Protein AF-A0A0Q9R5E6-F1 (afdb_monomer_lite)

Sequence (77 aa):
MITLLRVHNLKKFDNTGEDLEDLISIGTIGLIKAIESFSPNKGTKLATFAARCIENEILMHLRSLKKTRKDVSLHDP

Foldseek 3Di:
DVVVLLVVLLVVCPPLPDDSVVLSVQLVVLQVVLVVPDDVVVVDDSSVSSSVSSVVSSVVVSVVVVVVVVVVVVPDD

Radius of gyration: 15.04 Å; chains: 1; bounding box: 37×27×44 Å

Secondary structure (DSSP, 8-state):
-HHHHHHHHHGGGGGG-S-HHHHHHHHHHHHHHHHHH--GGGS--HHHHHHHHHHHHHHHHHHHHHHHHHHHTT---

Structure (mmCIF, N/CA/C/O backbone):
data_AF-A0A0Q9R5E6-F1
#
_entry.id   AF-A0A0Q9R5E6-F1
#
loop_
_atom_site.group_PDB
_atom_site.id
_atom_site.type_symbol
_atom_site.label_atom_id
_atom_site.label_alt_id
_atom_site.label_comp_id
_atom_site.label_asym_id
_atom_site.label_entity_id
_atom_site.label_seq_id
_atom_site.pdbx_PDB_ins_code
_atom_site.Cartn_x
_atom_site.Cartn_y
_atom_site.Cartn_z
_atom_site.occupancy
_atom_site.B_iso_or_equiv
_atom_site.auth_seq_id
_atom_site.auth_comp_id
_atom_site.auth_asym_id
_atom_site.auth_atom_id
_atom_site.pdbx_PDB_model_num
ATOM 1 N N . MET A 1 1 ? -3.506 -12.366 8.387 1.00 55.44 1 MET A N 1
ATOM 2 C CA . MET A 1 1 ? -4.596 -11.527 7.827 1.00 55.44 1 MET A CA 1
ATOM 3 C C . MET A 1 1 ? -4.052 -10.396 6.942 1.00 55.44 1 MET A C 1
ATOM 5 O O . MET A 1 1 ? -4.524 -10.249 5.825 1.00 55.44 1 MET A O 1
ATOM 9 N N . ILE A 1 2 ? -3.018 -9.661 7.375 1.00 57.09 2 ILE A N 1
ATOM 10 C CA . ILE A 1 2 ? -2.413 -8.539 6.624 1.00 57.09 2 ILE A CA 1
ATOM 11 C C . ILE A 1 2 ? -1.691 -8.985 5.331 1.00 57.09 2 ILE A C 1
ATOM 13 O O . ILE A 1 2 ? -1.834 -8.355 4.287 1.00 57.09 2 ILE A O 1
ATOM 17 N N . THR A 1 3 ? -0.992 -10.122 5.359 1.00 60.12 3 THR A N 1
ATOM 18 C CA . THR A 1 3 ? -0.296 -10.700 4.192 1.00 60.12 3 THR A CA 1
ATOM 19 C C . THR A 1 3 ? -1.238 -11.106 3.055 1.00 60.12 3 THR A C 1
ATOM 21 O O . THR A 1 3 ? -0.893 -10.940 1.889 1.00 60.12 3 THR A O 1
ATOM 24 N N . LEU A 1 4 ? -2.453 -11.571 3.371 1.00 60.00 4 LEU A N 1
ATOM 25 C CA . LEU A 1 4 ? -3.456 -11.938 2.363 1.00 60.00 4 LEU A CA 1
ATOM 26 C C . LEU A 1 4 ? -3.997 -10.709 1.624 1.00 60.00 4 LEU A C 1
ATOM 28 O O . LEU A 1 4 ? -4.152 -10.750 0.408 1.00 60.00 4 LEU A O 1
ATOM 32 N N . LEU A 1 5 ? -4.229 -9.603 2.340 1.00 62.25 5 LEU A N 1
ATOM 33 C CA . LEU A 1 5 ? -4.727 -8.355 1.750 1.00 62.25 5 LEU A CA 1
ATOM 34 C C . LEU A 1 5 ? -3.735 -7.769 0.733 1.00 62.25 5 LEU A C 1
ATOM 36 O O . LEU A 1 5 ? -4.142 -7.216 -0.288 1.00 62.25 5 LEU A O 1
ATOM 40 N N . ARG A 1 6 ? -2.437 -7.923 1.014 1.00 58.94 6 ARG A N 1
ATOM 41 C CA . ARG A 1 6 ? -1.340 -7.464 0.162 1.00 58.94 6 ARG A CA 1
ATOM 42 C C . ARG A 1 6 ? -1.307 -8.244 -1.150 1.00 58.94 6 ARG A C 1
ATOM 44 O O . ARG A 1 6 ? -1.451 -7.653 -2.207 1.00 58.94 6 ARG A O 1
ATOM 51 N N . VAL A 1 7 ? -1.223 -9.572 -1.100 1.00 60.50 7 VAL A N 1
ATOM 52 C 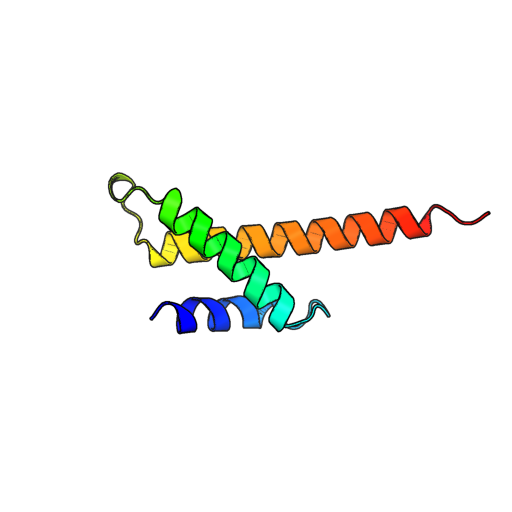CA . VAL A 1 7 ? -1.050 -10.390 -2.315 1.00 60.50 7 VAL A CA 1
ATOM 53 C C . VAL A 1 7 ? -2.307 -10.409 -3.192 1.00 60.50 7 VAL A C 1
ATOM 55 O O . VAL A 1 7 ? -2.205 -10.370 -4.415 1.00 60.50 7 VAL A O 1
ATOM 58 N N . HIS A 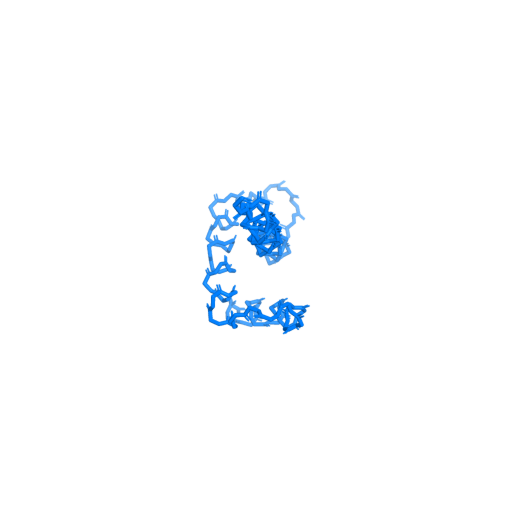1 8 ? -3.508 -10.435 -2.605 1.00 66.44 8 HIS A N 1
ATOM 59 C CA . HIS A 1 8 ? -4.738 -10.521 -3.404 1.00 66.44 8 HIS A CA 1
ATOM 60 C C . HIS A 1 8 ? -5.046 -9.252 -4.203 1.00 66.44 8 HIS A C 1
ATOM 62 O O . HIS A 1 8 ? -5.556 -9.350 -5.317 1.00 66.44 8 HIS A O 1
ATOM 68 N N . ASN A 1 9 ? -4.723 -8.070 -3.673 1.00 66.00 9 ASN A N 1
ATOM 69 C CA . ASN A 1 9 ? -4.922 -6.825 -4.414 1.00 66.00 9 ASN A CA 1
ATOM 70 C C . ASN A 1 9 ? -3.862 -6.623 -5.505 1.00 66.00 9 ASN A C 1
ATOM 72 O O . ASN A 1 9 ? -4.163 -6.012 -6.526 1.00 66.00 9 ASN A O 1
ATOM 76 N N . LEU A 1 10 ? -2.663 -7.185 -5.322 1.00 67.19 10 LEU A N 1
ATOM 77 C CA . LEU A 1 10 ? -1.541 -7.049 -6.253 1.00 67.19 10 LEU A CA 1
ATOM 78 C C . LEU A 1 10 ? -1.676 -7.892 -7.521 1.00 67.19 10 LEU A C 1
ATOM 80 O O . LEU A 1 10 ? -1.236 -7.453 -8.576 1.00 67.19 10 LEU A O 1
ATOM 84 N N . LYS A 1 11 ? -2.390 -9.024 -7.469 1.00 67.62 11 LYS A N 1
ATOM 85 C CA . LYS A 1 11 ? -2.684 -9.844 -8.663 1.00 67.62 11 LYS A CA 1
ATOM 86 C C . LYS A 1 11 ? -3.400 -9.082 -9.784 1.00 67.62 11 LYS A C 1
ATOM 88 O O . LYS A 1 11 ? -3.362 -9.498 -10.933 1.00 67.62 11 LYS A O 1
ATOM 93 N N . LYS A 1 12 ? -4.062 -7.964 -9.471 1.00 70.56 12 LYS A N 1
ATOM 94 C CA . LYS A 1 12 ? -4.716 -7.098 -10.467 1.00 70.56 12 LYS A CA 1
ATOM 95 C C . LYS A 1 12 ? -3.713 -6.313 -11.321 1.00 70.56 12 LYS A C 1
ATOM 97 O O . LYS A 1 12 ? -4.076 -5.827 -12.388 1.00 70.56 12 LYS A O 1
ATOM 102 N N . PHE A 1 13 ? -2.477 -6.182 -10.844 1.00 66.75 13 PHE A N 1
ATOM 103 C CA . PHE A 1 13 ? -1.405 -5.402 -11.457 1.00 66.75 13 PHE A CA 1
ATOM 104 C C . PHE A 1 13 ? -0.334 -6.280 -12.112 1.00 66.75 13 PHE A C 1
ATOM 106 O O . PHE A 1 13 ? 0.624 -5.753 -12.652 1.00 66.75 13 PHE A O 1
ATOM 113 N N . ASP A 1 14 ? -0.526 -7.599 -12.155 1.00 67.56 14 ASP A N 1
ATOM 114 C CA . ASP A 1 14 ? 0.426 -8.552 -12.753 1.00 67.56 14 ASP A CA 1
ATOM 115 C C . ASP A 1 14 ? 0.722 -8.245 -14.240 1.00 67.56 14 ASP A C 1
ATOM 117 O O . ASP A 1 14 ? 1.810 -8.483 -14.752 1.00 67.56 14 ASP A O 1
ATOM 121 N N . ASN A 1 15 ? -0.230 -7.613 -14.936 1.00 66.06 15 ASN A N 1
ATOM 122 C CA . ASN A 1 15 ? -0.098 -7.212 -16.341 1.00 66.06 15 ASN A CA 1
ATOM 123 C C . ASN A 1 15 ? 0.616 -5.863 -16.560 1.00 66.06 15 ASN A C 1
ATOM 125 O O . ASN A 1 15 ? 0.636 -5.370 -17.688 1.00 66.06 15 ASN A O 1
ATOM 129 N N . THR A 1 16 ? 1.155 -5.210 -15.523 1.00 70.38 16 THR A N 1
ATOM 130 C CA . THR A 1 16 ? 1.836 -3.912 -15.694 1.00 70.38 16 THR A CA 1
ATOM 131 C C . THR A 1 16 ? 3.290 -4.039 -16.138 1.00 70.38 16 THR A C 1
ATOM 133 O O . THR A 1 16 ? 3.862 -3.032 -16.550 1.00 70.38 16 THR A O 1
ATOM 136 N N . GLY A 1 17 ? 3.865 -5.247 -16.085 1.00 74.00 17 GLY A N 1
ATOM 137 C CA . GLY A 1 17 ? 5.273 -5.505 -16.408 1.00 74.00 17 GLY A CA 1
ATOM 138 C C . GLY A 1 17 ? 6.261 -4.998 -15.352 1.00 74.00 17 GLY A C 1
ATOM 139 O O . GLY A 1 17 ? 7.442 -4.879 -15.650 1.00 74.00 17 GLY A O 1
ATOM 140 N N . GLU A 1 18 ? 5.772 -4.677 -14.151 1.00 81.62 18 GLU A N 1
ATOM 141 C CA . GLU A 1 18 ? 6.592 -4.268 -13.004 1.00 81.62 18 GLU A CA 1
ATOM 142 C C . GLU A 1 18 ? 6.879 -5.479 -12.116 1.00 81.62 18 GLU A C 1
ATOM 144 O O . GLU A 1 18 ? 6.066 -6.407 -12.065 1.00 81.62 18 GLU A O 1
ATOM 149 N N . ASP A 1 19 ? 8.007 -5.460 -11.404 1.00 84.88 19 ASP A N 1
ATOM 150 C CA . ASP A 1 19 ? 8.370 -6.550 -10.502 1.00 84.88 19 ASP A CA 1
ATOM 151 C C . ASP A 1 19 ? 7.330 -6.682 -9.380 1.00 84.88 19 ASP A C 1
ATOM 153 O O . ASP A 1 19 ? 6.930 -5.709 -8.725 1.00 84.88 19 ASP A O 1
ATOM 157 N N . LEU A 1 20 ? 6.877 -7.915 -9.150 1.00 81.69 20 LEU A N 1
ATOM 158 C CA . LEU A 1 20 ? 5.941 -8.215 -8.082 1.00 81.69 20 LEU A CA 1
ATOM 159 C C . LEU A 1 20 ? 6.503 -7.788 -6.721 1.00 81.69 20 LEU A C 1
ATOM 161 O O . LEU A 1 20 ? 5.721 -7.315 -5.899 1.00 81.69 20 LEU A O 1
ATOM 165 N N . GLU A 1 21 ? 7.814 -7.915 -6.482 1.00 84.38 21 GLU A N 1
ATOM 166 C CA . GLU A 1 21 ? 8.473 -7.497 -5.237 1.00 84.38 21 GLU A CA 1
ATOM 167 C C . GLU A 1 21 ? 8.439 -5.974 -5.027 1.00 84.38 21 GLU A C 1
ATOM 169 O O . GLU A 1 21 ? 8.207 -5.505 -3.902 1.00 84.38 21 GLU A O 1
ATOM 174 N N . ASP A 1 22 ? 8.560 -5.196 -6.102 1.00 86.25 22 ASP A N 1
ATOM 175 C CA . ASP A 1 22 ? 8.452 -3.735 -6.061 1.00 86.25 22 ASP A CA 1
ATOM 176 C C . ASP A 1 22 ? 7.018 -3.305 -5.748 1.00 86.25 22 ASP A C 1
ATOM 178 O O . ASP A 1 22 ? 6.775 -2.514 -4.829 1.00 86.25 22 ASP A O 1
ATOM 182 N N . LEU A 1 23 ? 6.034 -3.900 -6.428 1.00 86.25 23 LEU A N 1
ATOM 183 C CA . LEU A 1 23 ? 4.612 -3.666 -6.156 1.00 86.25 23 LEU A CA 1
ATOM 184 C C . LEU A 1 23 ? 4.235 -4.049 -4.714 1.00 86.25 23 LEU A C 1
ATOM 186 O O . LEU A 1 23 ? 3.467 -3.355 -4.042 1.00 86.25 23 LEU A O 1
ATOM 190 N N . ILE A 1 24 ? 4.815 -5.139 -4.216 1.00 86.25 24 ILE A N 1
ATOM 191 C CA . ILE A 1 24 ? 4.736 -5.625 -2.836 1.00 86.25 24 ILE A CA 1
ATOM 192 C C . ILE A 1 24 ? 5.288 -4.584 -1.857 1.00 86.25 24 ILE A C 1
ATOM 194 O O . ILE A 1 24 ? 4.665 -4.339 -0.815 1.00 86.25 24 ILE A O 1
ATOM 198 N N . SER A 1 25 ? 6.415 -3.951 -2.169 1.00 90.00 25 SER A N 1
ATOM 199 C CA . SER A 1 25 ? 7.038 -2.908 -1.349 1.00 90.00 25 SER A CA 1
ATOM 200 C C . SER A 1 25 ? 6.210 -1.619 -1.334 1.00 90.00 25 SER A C 1
ATOM 202 O O . SER A 1 25 ? 5.893 -1.105 -0.259 1.00 90.00 25 SER A O 1
ATOM 204 N N . ILE A 1 26 ? 5.739 -1.162 -2.496 1.00 90.62 26 ILE A N 1
ATOM 205 C CA . ILE A 1 26 ? 4.851 0.006 -2.634 1.00 90.62 26 ILE A CA 1
ATOM 206 C C . ILE A 1 26 ? 3.534 -0.214 -1.884 1.00 90.62 26 ILE A C 1
ATOM 208 O O . ILE A 1 26 ? 3.079 0.648 -1.128 1.00 90.62 26 ILE A O 1
ATOM 212 N N . GLY A 1 27 ? 2.937 -1.399 -2.025 1.00 89.75 27 GLY A N 1
ATOM 213 C CA . GLY A 1 27 ? 1.726 -1.761 -1.298 1.00 89.75 27 GLY A CA 1
ATOM 214 C C . GLY A 1 27 ? 1.922 -1.749 0.222 1.00 89.75 27 GLY A C 1
ATOM 215 O O . GLY A 1 27 ? 1.018 -1.349 0.953 1.00 89.75 27 GLY A O 1
ATOM 216 N N . THR A 1 28 ? 3.106 -2.113 0.725 1.00 89.81 28 THR A N 1
ATOM 217 C CA . THR A 1 28 ? 3.422 -1.986 2.159 1.00 89.81 28 THR A CA 1
ATOM 218 C C . THR A 1 28 ? 3.434 -0.530 2.611 1.00 89.81 28 THR A C 1
ATOM 220 O O . THR A 1 28 ? 2.871 -0.227 3.661 1.00 89.81 28 THR A O 1
ATOM 223 N N . ILE A 1 29 ? 4.001 0.381 1.816 1.00 91.88 29 ILE A N 1
ATOM 224 C CA 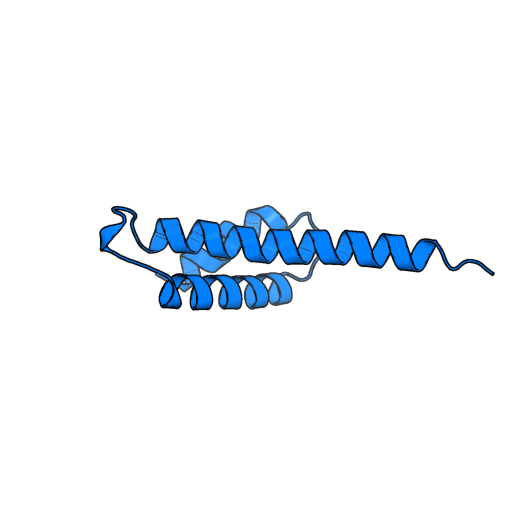. ILE A 1 29 ? 3.987 1.820 2.118 1.00 91.88 29 ILE A CA 1
ATOM 225 C C . ILE A 1 29 ? 2.538 2.328 2.190 1.00 91.88 29 ILE A C 1
ATOM 227 O O . ILE A 1 29 ? 2.158 2.987 3.160 1.00 91.88 29 ILE A O 1
ATOM 231 N N . GLY A 1 30 ? 1.697 1.957 1.218 1.00 91.00 30 GLY A N 1
ATOM 232 C CA . GLY A 1 30 ? 0.274 2.316 1.214 1.00 91.00 30 GLY A CA 1
ATOM 233 C C . GLY A 1 30 ? -0.495 1.773 2.421 1.00 91.00 30 GLY A C 1
ATOM 234 O O . GLY A 1 30 ? -1.367 2.456 2.959 1.00 91.00 30 GLY A O 1
ATOM 235 N N . LEU A 1 31 ? -0.142 0.578 2.895 1.00 89.94 31 LEU A N 1
ATOM 236 C CA . LEU A 1 31 ? -0.718 -0.006 4.103 1.00 89.94 31 LEU A CA 1
ATOM 237 C C . LEU A 1 31 ? -0.295 0.739 5.377 1.00 89.94 31 LEU A C 1
ATOM 239 O O . LEU A 1 31 ? -1.148 0.986 6.227 1.00 89.94 31 LEU A O 1
ATOM 243 N N . ILE A 1 32 ? 0.983 1.103 5.520 1.00 92.56 32 ILE A N 1
ATOM 244 C CA . ILE A 1 32 ? 1.475 1.864 6.681 1.00 92.56 32 ILE A CA 1
ATOM 245 C C . ILE A 1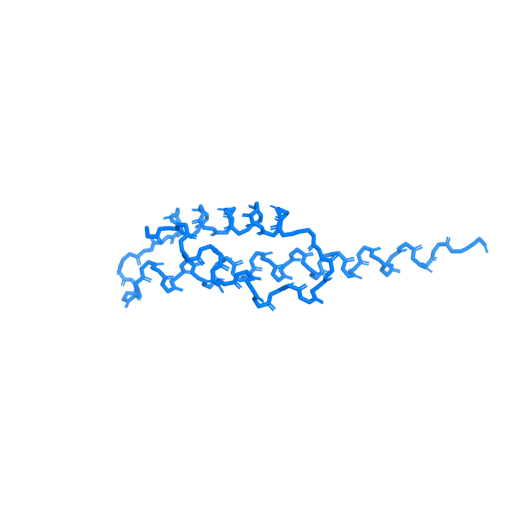 32 ? 0.725 3.195 6.773 1.00 92.56 32 ILE A C 1
ATOM 247 O O . ILE A 1 32 ? 0.100 3.480 7.793 1.00 92.56 32 ILE A O 1
ATOM 251 N N . LYS A 1 33 ? 0.663 3.941 5.663 1.00 90.88 33 LYS A N 1
ATOM 252 C CA . LYS A 1 33 ? -0.062 5.220 5.586 1.00 90.88 33 LYS A CA 1
ATOM 253 C C . LYS A 1 33 ? -1.545 5.057 5.906 1.00 90.88 33 LYS A C 1
ATOM 255 O O . LYS A 1 33 ? -2.137 5.916 6.560 1.00 90.88 33 LYS A O 1
ATOM 260 N N . ALA A 1 34 ? -2.153 3.952 5.468 1.00 91.62 34 ALA A N 1
ATOM 261 C CA . ALA A 1 34 ? -3.531 3.639 5.814 1.00 91.62 34 ALA A CA 1
ATOM 262 C C . ALA A 1 34 ? -3.715 3.419 7.314 1.00 91.62 34 ALA A C 1
ATOM 264 O O . ALA A 1 34 ? -4.675 3.933 7.869 1.00 91.62 34 ALA A O 1
ATOM 265 N N . ILE A 1 35 ? -2.822 2.673 7.967 1.00 91.06 35 ILE A N 1
ATOM 266 C CA . ILE A 1 35 ? -2.892 2.426 9.413 1.00 91.06 35 ILE A CA 1
ATOM 267 C C . ILE A 1 35 ? -2.716 3.739 10.183 1.00 91.06 35 ILE A C 1
ATOM 269 O O . ILE A 1 35 ? -3.510 4.020 11.075 1.00 91.06 35 ILE A O 1
ATOM 273 N N . GLU A 1 36 ? -1.744 4.566 9.796 1.00 92.75 36 GLU A N 1
ATOM 274 C CA . GLU A 1 36 ? -1.476 5.865 10.431 1.00 92.75 36 GLU A CA 1
ATOM 275 C C . GLU A 1 36 ? -2.628 6.863 10.252 1.00 92.75 36 GLU A C 1
ATOM 277 O O . GLU A 1 36 ? -2.944 7.625 11.162 1.00 92.75 36 GLU A O 1
ATOM 282 N N . SER A 1 37 ? -3.287 6.848 9.090 1.00 91.56 37 SER A N 1
ATOM 283 C CA . SER A 1 37 ? -4.368 7.788 8.755 1.00 91.56 37 SER A CA 1
ATOM 284 C C . SER A 1 37 ? -5.770 7.259 9.074 1.00 91.56 37 SER A C 1
ATOM 286 O O . SER A 1 37 ? -6.765 7.963 8.857 1.00 91.56 37 SER A O 1
ATOM 288 N N . PHE A 1 38 ? -5.896 6.009 9.524 1.00 93.00 38 PHE A N 1
ATOM 289 C CA . PHE A 1 38 ? -7.196 5.388 9.745 1.00 9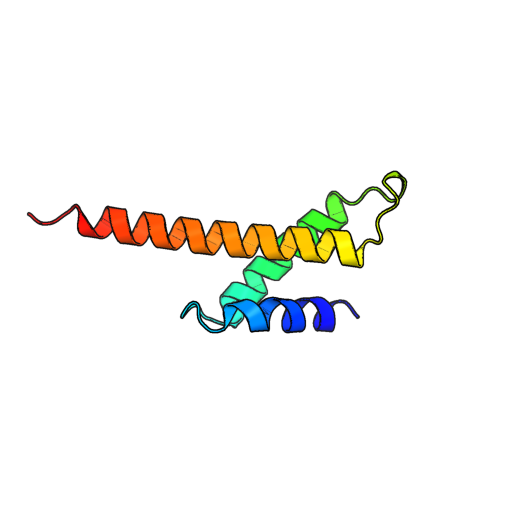3.00 38 PHE A CA 1
ATOM 290 C C . PHE A 1 38 ? -7.910 6.026 10.935 1.00 93.00 38 PHE A C 1
ATOM 292 O O . PHE A 1 38 ? -7.385 6.116 12.040 1.00 93.00 38 PHE A O 1
ATOM 299 N N . SER A 1 39 ? -9.162 6.427 10.720 1.00 91.12 39 SER A N 1
ATOM 300 C CA . SER A 1 39 ? -10.030 6.940 11.778 1.00 91.12 39 SER A CA 1
ATOM 301 C C . SER A 1 39 ? -11.253 6.029 11.921 1.00 91.12 39 SER A C 1
ATOM 303 O O . SER A 1 39 ? -12.098 6.027 11.019 1.00 91.12 39 SER A O 1
ATOM 305 N N . PRO A 1 40 ? -11.409 5.297 13.040 1.00 85.00 40 PRO A N 1
ATOM 306 C CA . PRO A 1 40 ? -12.543 4.388 13.239 1.00 85.00 40 PRO A CA 1
ATOM 307 C C . PRO A 1 40 ? -13.895 5.121 13.246 1.00 85.00 40 PRO A C 1
ATOM 309 O O . PRO A 1 40 ? -14.913 4.553 12.859 1.00 85.00 40 PRO A O 1
ATOM 312 N N . ASN A 1 41 ? -13.894 6.419 13.564 1.00 89.12 41 ASN A N 1
ATOM 313 C CA . ASN A 1 41 ? -15.084 7.274 13.577 1.00 89.12 41 ASN A CA 1
ATOM 314 C C . ASN A 1 41 ? -15.687 7.525 12.180 1.00 89.12 41 ASN A C 1
ATOM 316 O O . ASN A 1 41 ? -16.774 8.080 12.077 1.00 89.12 41 ASN A O 1
ATOM 320 N N . LYS A 1 42 ? -15.007 7.124 11.094 1.00 83.00 42 LYS A N 1
ATOM 321 C CA . LYS A 1 42 ? -15.487 7.292 9.709 1.00 83.00 42 LYS A CA 1
ATOM 322 C C . LYS A 1 42 ? -16.358 6.129 9.207 1.00 83.00 42 LYS A C 1
ATOM 324 O O . LYS A 1 42 ? -16.681 6.081 8.023 1.00 83.00 42 LYS A O 1
ATOM 329 N N . GLY A 1 43 ? -16.704 5.166 10.069 1.00 83.12 43 GLY A N 1
ATOM 330 C CA . GLY A 1 43 ? -17.665 4.094 9.760 1.00 83.12 43 GLY A CA 1
ATOM 331 C C . GLY A 1 43 ? -17.202 3.062 8.721 1.00 83.12 43 GLY A C 1
ATOM 332 O O . GLY A 1 43 ? -17.985 2.217 8.297 1.00 83.12 43 GLY A O 1
ATOM 333 N N . THR A 1 44 ? -15.936 3.101 8.301 1.00 87.56 44 THR A N 1
ATOM 334 C CA . THR A 1 44 ? -15.346 2.149 7.348 1.00 87.56 44 THR A CA 1
ATOM 335 C C . THR A 1 44 ? -14.416 1.187 8.077 1.00 87.56 44 THR A C 1
ATOM 337 O O . THR A 1 44 ? -13.652 1.593 8.948 1.00 87.56 44 THR A O 1
ATOM 340 N N . LYS A 1 45 ? -14.440 -0.099 7.709 1.00 89.06 45 LYS A N 1
ATOM 341 C CA . LYS A 1 45 ? -13.508 -1.096 8.255 1.00 89.06 45 LYS A CA 1
ATOM 342 C C . LYS A 1 45 ? -12.079 -0.793 7.793 1.00 89.06 45 LYS A C 1
ATOM 344 O O . LYS A 1 45 ? -11.867 -0.502 6.616 1.00 89.06 45 LYS A O 1
ATOM 349 N N . LEU A 1 46 ? -11.095 -0.959 8.680 1.00 86.50 46 LEU A N 1
ATOM 350 C CA . LEU A 1 46 ? -9.673 -0.746 8.369 1.00 86.50 46 LEU A CA 1
ATOM 351 C C . LEU A 1 46 ? -9.233 -1.489 7.099 1.00 86.50 46 LEU A C 1
ATOM 353 O O . LEU A 1 46 ? -8.562 -0.904 6.261 1.00 86.50 46 LEU A O 1
ATOM 357 N N . ALA A 1 47 ? -9.670 -2.737 6.905 1.00 85.81 47 ALA A N 1
ATOM 358 C CA . ALA A 1 47 ? -9.345 -3.520 5.710 1.00 85.81 47 ALA A CA 1
ATOM 359 C C . ALA A 1 47 ? -9.801 -2.849 4.399 1.00 85.81 47 ALA A C 1
ATOM 361 O O . ALA A 1 47 ? -9.070 -2.860 3.413 1.00 85.81 47 ALA A O 1
ATOM 362 N N . THR A 1 48 ? -10.986 -2.232 4.392 1.00 89.19 48 THR A N 1
ATOM 363 C CA . THR A 1 48 ? -11.527 -1.515 3.228 1.00 89.19 48 THR A CA 1
ATOM 364 C C . THR A 1 48 ? -10.764 -0.218 2.970 1.00 89.19 48 THR A C 1
ATOM 366 O O . THR A 1 48 ? -10.465 0.105 1.821 1.00 89.19 48 THR A O 1
ATOM 369 N N . PHE A 1 49 ? -10.420 0.515 4.032 1.00 90.19 49 PHE A N 1
ATOM 370 C CA . PHE A 1 49 ? -9.618 1.733 3.922 1.00 90.19 49 PHE A CA 1
ATOM 371 C C . PHE A 1 49 ? -8.199 1.430 3.422 1.00 90.19 49 PHE A C 1
ATOM 373 O O . PHE A 1 49 ? -7.743 2.028 2.450 1.00 90.19 49 PHE A O 1
ATOM 380 N N . ALA A 1 50 ? -7.549 0.426 4.015 1.00 90.56 50 ALA A N 1
ATOM 381 C CA . ALA A 1 50 ? -6.226 -0.038 3.626 1.00 90.56 50 ALA A CA 1
ATOM 382 C C . ALA A 1 50 ? -6.177 -0.505 2.171 1.00 90.56 50 ALA A C 1
ATOM 384 O O . ALA A 1 50 ? -5.261 -0.122 1.452 1.00 90.56 50 ALA A O 1
ATOM 385 N N . ALA A 1 51 ? -7.177 -1.259 1.702 1.00 89.62 51 ALA A N 1
ATOM 386 C CA . ALA A 1 51 ? -7.241 -1.679 0.304 1.00 89.62 51 ALA A CA 1
ATOM 387 C C . ALA A 1 51 ? -7.235 -0.482 -0.669 1.00 89.62 51 ALA A C 1
ATOM 389 O O . ALA A 1 51 ? -6.477 -0.501 -1.636 1.00 89.62 51 ALA A O 1
ATOM 390 N N . ARG A 1 52 ? -8.001 0.586 -0.379 1.00 89.50 52 ARG A N 1
ATOM 391 C CA . ARG A 1 52 ? -8.005 1.818 -1.197 1.00 89.50 52 ARG A CA 1
ATOM 392 C C . ARG A 1 52 ? -6.660 2.541 -1.177 1.00 89.50 52 ARG A C 1
ATOM 394 O O . ARG A 1 52 ? -6.223 3.026 -2.213 1.00 89.50 52 ARG A O 1
ATOM 401 N N . CYS A 1 53 ? -6.006 2.635 -0.022 1.00 91.44 53 CYS A N 1
ATOM 402 C CA . CYS A 1 53 ? -4.698 3.288 0.081 1.00 91.44 53 CYS A CA 1
ATOM 403 C C . CYS A 1 53 ? -3.599 2.515 -0.658 1.00 91.44 53 CYS A C 1
ATOM 405 O O . CYS A 1 53 ? -2.801 3.129 -1.360 1.00 91.44 53 CYS A O 1
ATOM 407 N N . ILE A 1 54 ? -3.588 1.184 -0.536 1.00 90.44 54 ILE A N 1
ATOM 408 C CA . ILE A 1 54 ? -2.664 0.303 -1.263 1.00 90.44 54 ILE A CA 1
ATOM 409 C C . ILE A 1 54 ? -2.835 0.502 -2.772 1.00 90.44 54 ILE A C 1
ATOM 411 O O . ILE A 1 54 ? -1.863 0.768 -3.473 1.00 90.44 54 ILE A O 1
ATOM 415 N N . GLU A 1 55 ? -4.074 0.430 -3.264 1.00 89.69 55 GLU A N 1
ATOM 416 C CA . GLU A 1 55 ? -4.392 0.623 -4.681 1.00 89.69 55 GLU A CA 1
ATOM 417 C C . GLU A 1 55 ? -3.977 2.013 -5.184 1.00 89.69 55 GLU A C 1
ATOM 419 O O . GLU A 1 55 ? -3.376 2.128 -6.251 1.00 89.69 55 GLU A O 1
ATOM 424 N N . ASN A 1 56 ? -4.224 3.066 -4.399 1.00 91.00 56 ASN A N 1
ATOM 425 C CA . ASN A 1 56 ? -3.822 4.425 -4.756 1.00 91.00 56 ASN A CA 1
ATOM 426 C C . ASN A 1 56 ? -2.303 4.591 -4.887 1.00 91.00 56 ASN A C 1
ATOM 428 O O . ASN A 1 56 ? -1.861 5.222 -5.845 1.00 91.00 56 ASN A O 1
ATOM 432 N N . GLU A 1 57 ? -1.510 4.044 -3.962 1.00 90.62 57 GLU A N 1
ATOM 433 C CA . GLU A 1 57 ? -0.043 4.139 -4.031 1.00 90.62 57 GLU A CA 1
ATOM 434 C C . GLU A 1 57 ? 0.517 3.401 -5.248 1.00 90.62 57 GLU A C 1
ATOM 436 O O . GLU A 1 57 ? 1.331 3.947 -5.994 1.00 90.62 57 GLU A O 1
ATOM 441 N N . ILE A 1 58 ? 0.011 2.196 -5.521 1.00 89.62 58 ILE A N 1
ATOM 442 C CA . ILE A 1 58 ? 0.405 1.432 -6.710 1.00 89.62 58 ILE A CA 1
ATOM 443 C C . ILE A 1 58 ? 0.050 2.208 -7.984 1.00 89.62 58 ILE A C 1
ATOM 445 O O . ILE A 1 58 ? 0.880 2.360 -8.880 1.00 89.62 58 ILE A O 1
ATOM 449 N N . LEU A 1 59 ? -1.162 2.763 -8.065 1.00 89.31 59 LEU A N 1
ATOM 450 C CA . LEU A 1 59 ? -1.578 3.574 -9.210 1.00 89.31 59 LEU A CA 1
ATOM 451 C C . LEU A 1 59 ? -0.734 4.843 -9.367 1.00 89.31 59 LEU A C 1
ATOM 453 O O . LEU A 1 59 ? -0.431 5.225 -10.500 1.00 89.31 59 LEU A O 1
ATOM 457 N N . MET A 1 60 ? -0.354 5.504 -8.270 1.00 90.00 60 MET A N 1
ATOM 458 C CA . MET A 1 60 ? 0.539 6.665 -8.310 1.00 90.00 60 MET A CA 1
ATOM 459 C C . MET A 1 60 ? 1.909 6.291 -8.875 1.00 90.00 60 MET A C 1
ATOM 461 O O . MET A 1 60 ? 2.389 6.969 -9.786 1.00 90.00 60 MET A O 1
ATOM 465 N N . HIS A 1 61 ? 2.495 5.190 -8.406 1.00 89.25 61 HIS A N 1
ATOM 466 C CA . HIS A 1 61 ? 3.771 4.688 -8.905 1.00 89.25 61 HIS A CA 1
ATOM 467 C C . HIS A 1 61 ? 3.715 4.364 -10.407 1.00 89.25 61 HIS A C 1
ATOM 469 O O . HIS A 1 61 ? 4.495 4.903 -11.192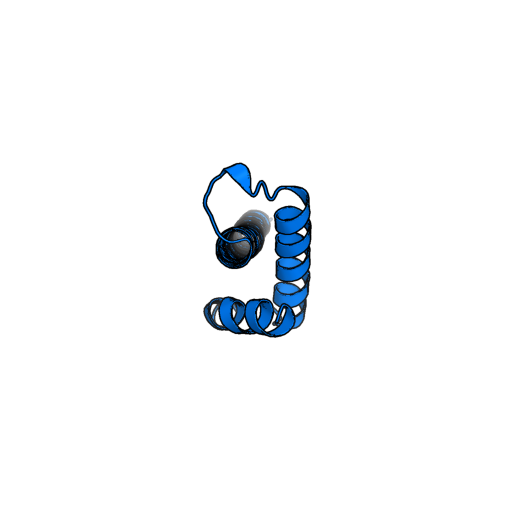 1.00 89.25 61 HIS A O 1
ATOM 475 N N . LEU A 1 62 ? 2.715 3.590 -10.840 1.00 86.12 62 LEU A N 1
ATOM 476 C CA . LEU A 1 62 ? 2.531 3.225 -12.249 1.00 86.12 62 LEU A CA 1
ATOM 477 C C . LEU A 1 62 ? 2.334 4.447 -13.161 1.00 86.12 62 LEU A C 1
ATOM 479 O O . LEU A 1 62 ? 2.827 4.476 -14.292 1.00 86.12 62 LEU A O 1
ATOM 483 N N . ARG A 1 63 ? 1.614 5.475 -12.690 1.00 85.88 63 ARG A N 1
ATOM 484 C CA . ARG A 1 63 ? 1.448 6.740 -13.426 1.00 85.88 63 ARG A CA 1
ATOM 485 C C . ARG A 1 63 ? 2.759 7.515 -13.523 1.00 85.88 63 ARG A C 1
ATOM 487 O O . ARG A 1 63 ? 3.051 8.042 -14.595 1.00 85.88 63 ARG A O 1
ATOM 494 N N . SER A 1 64 ? 3.538 7.558 -12.442 1.00 85.06 64 SER A N 1
ATOM 495 C CA . SER A 1 64 ? 4.856 8.198 -12.418 1.00 85.06 64 SER A CA 1
ATOM 496 C C . SER A 1 64 ? 5.798 7.548 -13.430 1.00 85.06 64 SER A C 1
ATOM 498 O O . SER A 1 64 ? 6.337 8.232 -14.293 1.00 85.06 64 SER A O 1
ATOM 500 N N . LEU A 1 65 ? 5.876 6.215 -13.443 1.00 81.31 65 LEU A N 1
ATOM 501 C CA . LEU A 1 65 ? 6.698 5.469 -14.399 1.00 81.31 65 LEU A CA 1
ATOM 502 C C . LEU A 1 65 ? 6.304 5.722 -15.860 1.00 81.31 65 LEU A C 1
ATOM 504 O O . LEU A 1 65 ? 7.161 5.834 -16.734 1.00 81.31 65 LEU A O 1
ATOM 508 N N . LYS A 1 66 ? 5.002 5.823 -16.162 1.00 74.69 66 LYS A N 1
ATOM 509 C CA . LYS A 1 66 ? 4.537 6.188 -17.514 1.00 74.69 66 LYS A CA 1
ATOM 510 C C . LYS A 1 66 ? 4.926 7.616 -17.903 1.00 74.69 66 LYS A C 1
ATOM 512 O O . LYS A 1 66 ? 5.161 7.860 -19.083 1.00 74.69 66 LYS A O 1
ATOM 517 N N . LYS A 1 67 ? 4.979 8.541 -16.941 1.00 72.75 67 LYS A N 1
ATOM 518 C CA . LYS A 1 67 ? 5.428 9.918 -17.168 1.00 72.75 67 LYS A CA 1
ATOM 519 C C . LYS A 1 67 ? 6.933 9.955 -17.438 1.00 72.75 67 LYS A C 1
ATOM 521 O O . LYS A 1 67 ? 7.326 10.426 -18.497 1.00 72.75 67 LYS A O 1
ATOM 526 N N . THR A 1 68 ? 7.738 9.322 -16.585 1.00 70.00 68 THR A N 1
ATOM 527 C CA . THR A 1 68 ? 9.194 9.211 -16.768 1.00 70.00 68 THR A CA 1
ATOM 528 C C . THR A 1 68 ? 9.559 8.573 -18.109 1.00 70.00 68 THR A C 1
ATOM 530 O O . THR A 1 68 ? 10.405 9.100 -18.821 1.00 70.00 68 THR A O 1
ATOM 533 N N . ARG A 1 69 ? 8.877 7.493 -18.521 1.00 64.00 69 ARG A N 1
ATOM 534 C CA . ARG A 1 69 ? 9.100 6.863 -19.838 1.00 64.00 69 ARG A CA 1
ATOM 535 C C . ARG A 1 69 ? 8.797 7.795 -21.020 1.00 64.00 69 ARG A C 1
ATOM 537 O O . ARG A 1 69 ? 9.460 7.693 -22.046 1.00 64.00 69 ARG A O 1
ATOM 544 N N . LYS A 1 70 ? 7.820 8.700 -20.893 1.00 61.19 70 LYS A N 1
ATOM 545 C CA . LYS A 1 70 ? 7.519 9.703 -21.930 1.00 61.19 70 LYS A CA 1
ATOM 546 C C . LYS A 1 70 ? 8.554 10.823 -21.981 1.00 61.19 70 LYS A C 1
ATOM 548 O O . LYS A 1 70 ? 8.892 11.255 -23.075 1.00 61.19 70 LYS A O 1
ATOM 553 N N . ASP A 1 71 ? 9.059 11.258 -20.830 1.00 58.84 71 ASP A N 1
ATOM 554 C CA . ASP A 1 71 ? 10.047 12.339 -20.756 1.00 58.84 71 ASP A CA 1
ATOM 555 C C . ASP A 1 71 ? 11.412 11.905 -21.324 1.00 58.84 71 ASP A C 1
ATOM 557 O O . ASP A 1 71 ? 12.070 12.683 -22.007 1.00 58.84 71 ASP A O 1
ATOM 561 N N . VAL A 1 72 ? 11.808 10.639 -21.137 1.00 57.81 72 VAL A N 1
ATOM 562 C CA . VAL A 1 72 ? 13.056 10.090 -21.709 1.00 57.81 72 VAL A CA 1
ATOM 563 C C . VAL A 1 72 ? 12.986 9.953 -23.239 1.00 57.81 72 VAL A C 1
ATOM 565 O O . VAL A 1 72 ? 14.005 10.060 -23.909 1.00 57.81 72 VAL A O 1
ATOM 568 N N . SER A 1 73 ? 11.790 9.786 -23.813 1.00 55.41 73 SER A N 1
ATOM 569 C CA . SER A 1 73 ? 11.599 9.670 -25.269 1.00 55.41 73 SER A CA 1
ATOM 570 C C . SER A 1 73 ? 11.601 11.016 -26.011 1.00 55.41 73 SER A C 1
ATOM 572 O O . SER A 1 73 ? 11.552 11.018 -27.235 1.00 55.41 73 SER A O 1
ATOM 574 N N . LEU A 1 74 ? 11.607 12.149 -25.300 1.00 58.88 74 LEU A N 1
ATOM 575 C CA . LEU A 1 74 ? 11.647 13.499 -25.886 1.00 58.88 74 LEU A CA 1
ATOM 576 C C . LEU A 1 74 ? 13.068 14.070 -25.987 1.00 58.88 74 LEU A C 1
ATOM 578 O O . LEU A 1 74 ? 13.234 15.218 -26.390 1.00 58.88 74 LEU A O 1
ATOM 582 N N . HIS A 1 75 ? 14.077 13.282 -25.620 1.00 50.72 75 HIS A N 1
ATOM 583 C CA . HIS A 1 75 ? 15.479 13.675 -25.668 1.00 50.72 75 HIS A CA 1
ATOM 584 C C . HIS A 1 75 ? 16.229 12.878 -26.748 1.00 50.72 75 HIS A C 1
ATOM 586 O O . HIS A 1 75 ? 17.233 12.231 -26.465 1.00 50.72 75 HIS A O 1
ATOM 592 N N . ASP A 1 76 ? 15.724 12.912 -27.982 1.00 43.91 76 ASP A N 1
ATOM 593 C CA . ASP A 1 76 ? 16.527 12.594 -29.170 1.00 43.91 76 ASP A CA 1
ATOM 594 C C . ASP A 1 76 ? 17.324 13.855 -29.600 1.00 43.91 76 ASP A C 1
ATOM 596 O O . ASP A 1 76 ? 16.831 14.966 -29.379 1.00 43.91 76 ASP A O 1
ATOM 600 N N . PRO A 1 77 ? 18.565 13.707 -30.115 1.00 58.09 77 PRO A N 1
ATOM 601 C CA . PRO A 1 77 ? 19.533 14.794 -30.333 1.00 58.09 77 PRO A CA 1
ATOM 602 C C . PRO A 1 77 ? 19.173 15.790 -31.445 1.00 58.09 77 PRO A C 1
ATOM 604 O O . PRO A 1 77 ? 18.425 15.425 -32.379 1.00 58.09 77 PRO A O 1
#

pLDDT: mean 78.83, std 13.35, range [43.91, 93.0]